Protein AF-A0A5C8BRE5-F1 (afdb_monomer_lite)

pLDDT: mean 76.47, std 16.11, range [39.09, 96.0]

Secondary structure (DSSP, 8-state):
-HHHHHHHHHHHHHHHHHHHHHHHT-----PBPHHHHHHHHHHTT--S---S----HHHHHHH-EEETTEEEEEEEPP--SSS--EEEEETTEE-SPPPBSEEEEEEEEEETTEEEEEEEEE--SSS-S-EEEEEEE-SS-EEEPPPB--SSPPSEEEEETTEEEEE-

Sequence (168 aa):
MKKSILLLVFVLFVLGGGYFYFNHNKANIESHEYSEAISQSESVNSHLESSAPVVSLSDMLASGIKTLRGVLQSQKIAESASIENYTLILDGKPLKVKSVSEIELSKAFLVESNQVLLVAFDQGGNQCSRQYQVVTISESATKVSKVFGSCLPLSSAIESGSQITFSM

Radius of gyration: 20.75 Å; chains: 1; bounding box: 43×75×32 Å

Foldseek 3Di:
DVVVVVVVVVVCCVVVVVVVVVVVVPPPLPAAELVLQQVLLVCVVDPDDDPDPNQFQLNNQQSFYQDLQATWHKDFDPDDVACFGIFIDGPNHTDPDDRANGKGFNGWDQAPNKTKTKIWGQRDDDPAGIKIWIWIDDNVDTDIGPIDDDSDDWPDWDDDHRDIDTHD

Structure (mmCIF, N/CA/C/O backbone):
data_AF-A0A5C8BRE5-F1
#
_entry.id   AF-A0A5C8BRE5-F1
#
loop_
_atom_site.group_PDB
_atom_site.id
_atom_site.type_symbol
_atom_site.label_atom_id
_atom_site.label_alt_id
_atom_site.label_comp_id
_atom_site.label_asym_id
_atom_site.label_entity_id
_atom_site.label_seq_id
_atom_site.pdbx_PDB_ins_code
_atom_site.Cartn_x
_atom_site.Cartn_y
_atom_site.Cartn_z
_atom_site.occupancy
_atom_site.B_iso_or_equiv
_atom_site.auth_seq_id
_atom_site.auth_comp_id
_atom_site.auth_asym_id
_atom_site.auth_atom_id
_atom_site.pdbx_PDB_model_num
ATOM 1 N N . MET A 1 1 ? 16.684 57.156 6.964 1.00 51.66 1 MET A N 1
ATOM 2 C CA . MET A 1 1 ? 15.330 56.548 6.957 1.00 51.66 1 MET A CA 1
ATOM 3 C C . MET A 1 1 ? 14.966 55.805 5.661 1.00 51.66 1 MET A C 1
ATOM 5 O O . MET A 1 1 ? 14.421 54.719 5.769 1.00 51.66 1 MET A O 1
ATOM 9 N N . LYS A 1 2 ? 15.299 56.288 4.448 1.00 54.09 2 LYS A N 1
ATOM 10 C CA . LYS A 1 2 ? 14.873 55.651 3.173 1.00 54.09 2 LYS A CA 1
ATOM 11 C C . LYS A 1 2 ? 15.446 54.246 2.876 1.00 54.09 2 LYS A C 1
ATOM 13 O O . LYS A 1 2 ? 14.751 53.432 2.282 1.00 54.09 2 LYS A O 1
ATOM 18 N N . LYS A 1 3 ? 16.671 53.924 3.319 1.00 53.38 3 LYS A N 1
ATOM 19 C CA . LYS A 1 3 ? 17.298 52.604 3.069 1.00 53.38 3 LYS A CA 1
ATOM 20 C C . LYS A 1 3 ? 16.638 51.446 3.836 1.00 53.38 3 LYS A C 1
ATOM 22 O O . LYS A 1 3 ? 16.635 50.329 3.339 1.00 53.38 3 LYS A O 1
ATOM 27 N N . SER A 1 4 ? 16.046 51.714 5.005 1.00 59.59 4 SER A N 1
ATOM 28 C CA . SER A 1 4 ? 15.426 50.670 5.839 1.00 59.59 4 SER A CA 1
ATOM 29 C C . SER A 1 4 ? 14.092 50.180 5.273 1.00 59.59 4 SER A C 1
ATOM 31 O O . SER A 1 4 ? 13.757 49.013 5.426 1.00 59.59 4 SER A O 1
ATOM 33 N N . ILE A 1 5 ? 13.350 51.060 4.592 1.00 65.81 5 ILE A N 1
ATOM 34 C CA . ILE A 1 5 ? 12.057 50.725 3.979 1.00 65.81 5 ILE A CA 1
ATOM 35 C C . ILE A 1 5 ? 12.273 49.860 2.733 1.00 65.81 5 ILE A C 1
ATOM 37 O O . ILE A 1 5 ? 11.581 48.865 2.553 1.00 65.81 5 ILE A O 1
ATOM 41 N N . LEU A 1 6 ? 13.286 50.179 1.917 1.00 66.12 6 LEU A N 1
ATOM 42 C CA . LEU A 1 6 ? 13.628 49.389 0.730 1.00 66.12 6 LEU A CA 1
ATOM 43 C C . LEU A 1 6 ? 14.028 47.948 1.095 1.00 66.12 6 LEU A C 1
ATOM 45 O O . LEU A 1 6 ? 13.620 46.998 0.435 1.00 66.12 6 LEU A O 1
ATOM 49 N N . LEU A 1 7 ? 14.792 47.791 2.180 1.00 67.81 7 LEU A N 1
ATOM 50 C CA . LEU A 1 7 ? 15.259 46.489 2.661 1.00 67.81 7 LEU A CA 1
ATOM 51 C C . LEU A 1 7 ? 14.098 45.642 3.209 1.00 67.81 7 LEU A C 1
ATOM 53 O O . LEU A 1 7 ? 14.033 44.444 2.951 1.00 67.81 7 LEU A O 1
ATOM 57 N N . LEU A 1 8 ? 13.135 46.274 3.885 1.00 68.12 8 LEU A N 1
ATOM 58 C CA . LEU A 1 8 ? 11.958 45.600 4.435 1.00 68.12 8 LEU A CA 1
ATOM 59 C C . LEU A 1 8 ? 10.995 45.111 3.337 1.00 68.12 8 LEU A C 1
ATOM 61 O O . LEU A 1 8 ? 10.467 44.005 3.431 1.00 68.12 8 LEU A O 1
ATOM 65 N N . VAL A 1 9 ? 10.835 45.883 2.255 1.00 68.19 9 VAL A N 1
ATOM 66 C CA . VAL A 1 9 ? 10.055 45.466 1.075 1.00 68.19 9 VAL A CA 1
ATOM 67 C C . VAL A 1 9 ? 10.725 44.294 0.353 1.00 68.19 9 VAL A C 1
ATOM 69 O O . VAL A 1 9 ? 10.040 43.360 -0.056 1.00 68.19 9 VAL A O 1
ATOM 72 N N . PHE A 1 10 ? 12.057 44.296 0.245 1.00 68.25 10 PHE A N 1
ATOM 73 C CA . PHE A 1 10 ? 12.792 43.204 -0.396 1.00 68.25 10 PHE A CA 1
ATOM 74 C C . PHE A 1 10 ? 12.689 41.895 0.402 1.00 68.25 10 PHE A C 1
ATOM 76 O O . PHE A 1 10 ? 12.453 40.837 -0.174 1.00 68.25 10 PHE A O 1
ATOM 83 N N . VAL A 1 11 ? 12.775 41.964 1.736 1.00 71.12 11 VAL A N 1
ATOM 84 C CA . VAL A 1 11 ? 12.595 40.795 2.614 1.00 7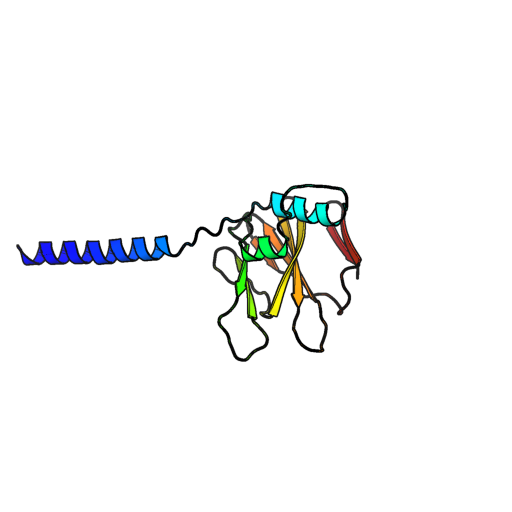1.12 11 VAL A CA 1
ATOM 85 C C . VAL A 1 11 ? 11.174 40.231 2.514 1.00 71.12 11 VAL A C 1
ATOM 87 O O . VAL A 1 11 ? 11.013 39.017 2.416 1.00 71.12 11 VAL A O 1
ATOM 90 N N . LEU A 1 12 ? 10.146 41.084 2.457 1.00 69.50 12 LEU A N 1
ATOM 91 C CA . LEU A 1 12 ? 8.760 40.641 2.257 1.00 69.50 12 LEU A CA 1
ATOM 92 C C . LEU A 1 12 ? 8.534 40.005 0.881 1.00 69.50 12 LEU A C 1
ATOM 94 O O . LEU A 1 12 ? 7.793 39.032 0.787 1.00 69.50 12 LEU A O 1
ATOM 98 N N . PHE A 1 13 ? 9.191 40.497 -0.171 1.00 68.12 13 PHE A N 1
ATOM 99 C CA . PHE A 1 13 ? 9.106 39.894 -1.504 1.00 68.12 13 PHE A CA 1
ATOM 100 C C . PHE A 1 13 ? 9.793 38.528 -1.577 1.00 68.12 13 PHE A C 1
ATOM 102 O O . PHE A 1 13 ? 9.265 37.615 -2.205 1.00 68.12 13 PHE A O 1
ATOM 109 N N . VAL A 1 14 ? 10.937 38.356 -0.909 1.00 68.62 14 VAL A N 1
ATOM 110 C CA . VAL A 1 14 ? 11.652 37.070 -0.870 1.00 68.62 14 VAL A CA 1
ATOM 111 C C . VAL A 1 14 ? 10.905 36.049 -0.008 1.00 68.62 14 VAL A C 1
ATOM 113 O O . VAL A 1 14 ? 10.761 34.899 -0.414 1.00 68.62 14 VAL A O 1
ATOM 116 N N . LEU A 1 15 ? 10.371 36.461 1.146 1.00 62.19 15 LEU A N 1
ATOM 117 C CA . LEU A 1 15 ? 9.583 35.577 2.011 1.00 62.19 15 LEU A CA 1
ATOM 118 C C . LEU A 1 15 ? 8.210 35.254 1.405 1.00 62.19 15 LEU A C 1
ATOM 120 O O . LEU A 1 15 ? 7.799 34.097 1.410 1.00 62.19 15 LEU A O 1
ATOM 124 N N . GLY A 1 16 ? 7.524 36.246 0.831 1.00 59.97 16 GLY A N 1
ATOM 125 C CA . GLY A 1 16 ? 6.240 36.061 0.154 1.00 59.97 16 GLY A CA 1
ATOM 126 C C . GLY A 1 16 ? 6.370 35.242 -1.130 1.00 59.97 16 GLY A C 1
ATOM 127 O O . GLY A 1 16 ? 5.589 34.320 -1.348 1.00 59.97 16 GLY A O 1
ATOM 128 N N . GLY A 1 17 ? 7.398 35.512 -1.939 1.00 57.81 17 GLY A N 1
ATOM 129 C CA . GLY A 1 17 ? 7.703 34.754 -3.153 1.00 57.81 17 GLY A CA 1
ATOM 130 C C . GLY A 1 17 ? 8.145 33.321 -2.857 1.00 57.81 17 GLY A C 1
ATOM 131 O O . GLY A 1 17 ? 7.690 32.399 -3.527 1.00 57.81 17 GLY A O 1
ATOM 132 N N . GLY A 1 18 ? 8.954 33.111 -1.813 1.00 56.56 18 GLY A N 1
ATOM 133 C CA . GLY A 1 18 ? 9.348 31.777 -1.354 1.00 56.56 18 GLY A CA 1
ATOM 134 C C . GLY A 1 18 ? 8.167 30.957 -0.830 1.00 56.56 18 GLY A C 1
ATOM 135 O O . GLY A 1 18 ? 8.047 29.781 -1.165 1.00 56.56 18 GLY A O 1
ATOM 136 N N . TYR A 1 19 ? 7.256 31.583 -0.076 1.00 55.59 19 TYR A N 1
ATOM 137 C CA . TYR A 1 19 ? 6.038 30.934 0.415 1.00 55.59 19 TYR A CA 1
ATOM 138 C C . TYR A 1 19 ? 5.073 30.587 -0.728 1.00 55.59 19 TYR A C 1
ATOM 140 O O . TYR A 1 19 ? 4.545 29.478 -0.779 1.00 55.59 19 TYR A O 1
ATOM 148 N N . PHE A 1 20 ? 4.886 31.499 -1.686 1.00 54.75 20 PHE A N 1
ATOM 149 C CA . PHE A 1 20 ? 4.011 31.272 -2.837 1.00 54.75 20 PHE A CA 1
ATOM 150 C C . PHE A 1 20 ? 4.580 30.209 -3.785 1.00 54.75 20 PHE A C 1
ATOM 152 O O . PHE A 1 20 ? 3.838 29.343 -4.236 1.00 54.75 20 PHE A O 1
ATOM 159 N N . TYR A 1 21 ? 5.897 30.198 -4.013 1.00 54.47 21 TYR A N 1
ATOM 160 C CA . TYR A 1 21 ? 6.566 29.181 -4.829 1.00 54.47 21 TYR A CA 1
ATOM 161 C C . TYR A 1 21 ? 6.493 27.782 -4.198 1.00 54.47 21 TYR A C 1
ATOM 163 O O . TYR A 1 21 ? 6.222 26.806 -4.895 1.00 54.47 21 TYR A O 1
ATOM 171 N N . PHE A 1 22 ? 6.650 27.671 -2.872 1.00 52.00 22 PHE A N 1
ATOM 172 C CA . PHE A 1 22 ? 6.471 26.390 -2.177 1.00 52.00 22 PHE A CA 1
ATOM 173 C C . PHE A 1 22 ? 5.021 25.893 -2.219 1.00 52.00 22 PHE A C 1
ATOM 175 O O . PHE A 1 22 ? 4.792 24.687 -2.284 1.00 52.00 22 PHE A O 1
ATOM 182 N N . ASN A 1 23 ? 4.043 26.803 -2.197 1.00 52.59 23 ASN A N 1
ATOM 183 C CA . ASN A 1 23 ? 2.633 26.425 -2.189 1.00 52.59 23 ASN A CA 1
ATOM 184 C C . ASN A 1 23 ? 2.084 26.122 -3.597 1.00 52.59 23 ASN A C 1
ATOM 186 O O . ASN A 1 23 ? 1.174 25.309 -3.721 1.00 52.59 23 ASN A O 1
ATOM 190 N N . HIS A 1 24 ? 2.651 26.712 -4.659 1.00 43.03 24 HIS A N 1
ATOM 191 C CA . HIS A 1 24 ? 2.191 26.486 -6.038 1.00 43.03 24 HIS A CA 1
ATOM 192 C C . HIS A 1 24 ? 2.664 25.163 -6.654 1.00 43.03 24 HIS A C 1
ATOM 194 O O . HIS A 1 24 ? 2.040 24.682 -7.597 1.00 43.03 24 HIS A O 1
ATOM 200 N N . ASN A 1 25 ? 3.736 24.565 -6.118 1.00 42.06 25 ASN A N 1
ATOM 201 C CA . ASN A 1 25 ? 4.242 23.259 -6.556 1.00 42.06 25 ASN A CA 1
ATOM 202 C C . ASN A 1 25 ? 3.572 22.066 -5.862 1.00 42.06 25 ASN A C 1
ATOM 204 O O . ASN A 1 25 ? 3.885 20.919 -6.183 1.00 42.06 25 ASN A O 1
ATOM 208 N N . LYS A 1 26 ? 2.605 22.303 -4.967 1.00 43.88 26 LYS A N 1
ATOM 209 C CA . LYS A 1 26 ? 1.587 21.292 -4.688 1.00 43.88 26 LYS A CA 1
ATOM 210 C C . LYS A 1 26 ? 0.650 21.275 -5.885 1.00 43.88 26 LYS A C 1
ATOM 212 O O . LYS A 1 26 ? -0.402 21.907 -5.870 1.00 43.88 26 LYS A O 1
ATOM 217 N N . ALA A 1 27 ? 1.056 20.577 -6.943 1.00 43.50 27 ALA A N 1
ATOM 218 C CA . ALA A 1 27 ? 0.088 20.053 -7.885 1.00 43.50 27 ALA A CA 1
ATOM 219 C C . ALA A 1 27 ? -0.985 19.364 -7.031 1.00 43.50 27 ALA A C 1
ATOM 221 O O . ALA A 1 27 ? -0.680 18.407 -6.320 1.00 43.50 27 ALA A O 1
ATOM 222 N N . ASN A 1 28 ? -2.197 19.923 -7.013 1.00 46.28 28 ASN A N 1
ATOM 223 C CA . ASN A 1 28 ? -3.382 19.244 -6.504 1.00 46.28 28 ASN A CA 1
ATOM 224 C C . ASN A 1 28 ? -3.624 18.069 -7.451 1.00 46.28 28 ASN A C 1
ATOM 226 O O . ASN A 1 28 ? -4.453 18.140 -8.352 1.00 46.28 28 ASN A O 1
ATOM 230 N N . ILE A 1 29 ? -2.815 17.025 -7.306 1.00 55.59 29 ILE A N 1
ATOM 231 C CA . ILE A 1 29 ? -3.156 15.708 -7.799 1.00 55.59 29 ILE A CA 1
ATOM 232 C C . ILE A 1 29 ? -4.261 15.272 -6.846 1.00 55.59 29 ILE A C 1
ATOM 234 O O . ILE A 1 29 ? -4.046 15.142 -5.637 1.00 55.59 29 ILE A O 1
ATOM 238 N N . GLU A 1 30 ? -5.479 15.240 -7.372 1.00 79.25 30 GLU A N 1
ATOM 239 C CA . GLU A 1 30 ? -6.667 14.846 -6.633 1.00 79.25 30 GLU A CA 1
ATOM 240 C C . GLU A 1 30 ? -6.411 13.436 -6.084 1.00 79.25 30 GLU A C 1
ATOM 242 O O . GLU A 1 30 ? -6.192 12.495 -6.842 1.00 79.25 30 GLU A O 1
ATOM 247 N N . SER A 1 31 ? -6.300 13.326 -4.760 1.00 86.81 31 SER A N 1
ATOM 248 C CA . SER A 1 31 ? -6.003 12.062 -4.088 1.00 86.81 31 SER A CA 1
ATOM 249 C C . SER A 1 31 ? -7.297 11.366 -3.702 1.00 86.81 31 SER A C 1
ATOM 251 O O . SER A 1 31 ? -8.247 12.007 -3.234 1.00 86.81 31 SER A O 1
ATOM 253 N N . HIS A 1 32 ? -7.296 10.049 -3.858 1.00 91.44 32 HIS A N 1
ATOM 254 C CA . HIS A 1 32 ? -8.437 9.184 -3.602 1.00 91.44 32 HIS A CA 1
ATOM 255 C C . HIS A 1 32 ? -8.618 8.929 -2.112 1.00 91.44 32 HIS A C 1
ATOM 257 O O . HIS A 1 32 ? -7.641 8.804 -1.365 1.00 91.44 32 HIS A O 1
ATOM 263 N N . GLU A 1 33 ? -9.865 8.810 -1.665 1.00 94.06 33 GLU A N 1
ATOM 264 C CA . GLU A 1 33 ? -10.143 8.379 -0.298 1.00 94.06 33 GLU A CA 1
ATOM 265 C C . GLU A 1 33 ? -9.784 6.899 -0.100 1.00 94.06 33 GLU A C 1
ATOM 267 O O . GLU A 1 33 ? -9.925 6.071 -1.001 1.00 94.06 33 GLU A O 1
ATOM 272 N N . TYR A 1 34 ? -9.364 6.523 1.113 1.00 92.50 34 TYR A N 1
ATOM 273 C CA . TYR A 1 34 ? -9.025 5.125 1.413 1.00 92.50 34 TYR A CA 1
ATOM 274 C C . TYR A 1 34 ? -10.191 4.159 1.147 1.00 92.50 34 TYR A C 1
ATOM 276 O O . TYR A 1 34 ? -9.995 3.035 0.689 1.00 92.50 34 TYR A O 1
ATOM 284 N N . SER A 1 35 ? -11.419 4.607 1.416 1.00 91.31 35 SER A N 1
ATOM 285 C CA . SER A 1 35 ? -12.642 3.837 1.179 1.00 91.31 35 SER A CA 1
ATOM 286 C C . SER A 1 35 ? -12.878 3.523 -0.298 1.00 91.31 35 SER A C 1
ATOM 288 O O . SER A 1 35 ? -13.443 2.475 -0.612 1.00 91.31 35 SER A O 1
ATOM 290 N N . GLU A 1 36 ? -12.429 4.393 -1.208 1.00 90.56 36 GLU A N 1
ATOM 291 C CA . GLU A 1 36 ? -12.483 4.122 -2.648 1.00 90.56 36 GLU A CA 1
ATOM 292 C C . GLU A 1 36 ? -11.544 2.966 -2.995 1.00 90.56 36 GLU A C 1
ATOM 294 O O . GLU A 1 36 ? -11.934 2.062 -3.725 1.00 90.56 36 GLU A O 1
ATOM 299 N N . ALA A 1 37 ? -10.338 2.940 -2.414 1.00 89.06 37 ALA A N 1
ATOM 300 C CA . ALA A 1 37 ? -9.365 1.878 -2.665 1.00 89.06 37 ALA A CA 1
ATOM 301 C C . ALA A 1 37 ? -9.856 0.511 -2.153 1.00 89.06 37 ALA A C 1
ATOM 303 O O . ALA A 1 37 ? -9.608 -0.507 -2.800 1.00 89.06 37 ALA A O 1
ATOM 304 N N . ILE A 1 38 ? -10.582 0.477 -1.027 1.00 90.25 38 ILE A N 1
ATOM 305 C CA . ILE A 1 38 ? -11.257 -0.739 -0.536 1.00 90.25 38 ILE A CA 1
ATOM 306 C C . ILE A 1 38 ? -12.354 -1.169 -1.516 1.00 90.25 38 ILE A C 1
ATOM 308 O O . ILE A 1 38 ? -12.348 -2.301 -1.989 1.00 90.25 38 ILE A O 1
ATOM 312 N N . SER A 1 39 ? -13.258 -0.256 -1.876 1.00 87.88 39 SER A N 1
ATOM 313 C CA . SER A 1 39 ? -14.387 -0.565 -2.767 1.00 87.88 39 SER A CA 1
ATOM 314 C C . SER A 1 39 ? -13.904 -1.080 -4.127 1.00 87.88 39 SER A C 1
ATOM 316 O O . SER A 1 39 ? -14.415 -2.064 -4.660 1.00 87.88 39 SER A O 1
ATOM 318 N N . GLN A 1 40 ? -12.857 -0.452 -4.664 1.00 86.50 40 GLN A N 1
ATOM 319 C CA . GLN A 1 40 ? -12.228 -0.844 -5.918 1.00 86.50 40 GLN A CA 1
ATOM 320 C C . GLN A 1 40 ? -11.463 -2.172 -5.805 1.00 86.50 40 GLN A C 1
ATOM 322 O O . GLN A 1 40 ? -11.352 -2.906 -6.779 1.00 86.50 40 GLN A O 1
ATOM 327 N N . SER A 1 41 ? -10.964 -2.516 -4.617 1.00 83.44 41 SER A N 1
ATOM 328 C CA . SER A 1 41 ? -10.338 -3.815 -4.338 1.00 83.44 41 SER A CA 1
ATOM 329 C C . SER A 1 41 ? -11.337 -4.973 -4.308 1.00 83.44 41 SER A C 1
ATOM 331 O O . SER A 1 41 ? -10.971 -6.117 -4.582 1.00 83.44 41 SER A O 1
ATOM 333 N N . GLU A 1 42 ? -12.590 -4.693 -3.960 1.00 79.19 42 GLU A N 1
ATOM 334 C CA . GLU A 1 42 ? -13.669 -5.680 -3.920 1.00 79.19 42 GLU A CA 1
ATOM 335 C C . GLU A 1 42 ? -14.335 -5.859 -5.290 1.00 79.19 42 GLU A C 1
ATOM 337 O O . GLU A 1 42 ? -14.717 -6.976 -5.645 1.00 79.19 42 GLU A O 1
ATOM 342 N N . SER A 1 43 ? -14.408 -4.789 -6.091 1.00 62.25 43 SER A N 1
ATOM 343 C CA . SER A 1 43 ? -15.067 -4.792 -7.403 1.00 62.25 43 SER A CA 1
ATOM 344 C C . SER A 1 43 ? -14.319 -5.571 -8.492 1.00 62.25 43 SER A C 1
ATOM 346 O O . SER A 1 43 ? -14.942 -6.042 -9.440 1.00 62.25 43 SER A O 1
ATOM 348 N N . VAL A 1 44 ? -13.005 -5.794 -8.353 1.00 56.94 44 VAL A N 1
ATOM 349 C CA . VAL A 1 44 ? -12.216 -6.602 -9.312 1.00 56.94 44 VAL A CA 1
ATOM 350 C C . VAL A 1 44 ? -12.679 -8.071 -9.349 1.00 56.94 44 VAL A C 1
ATOM 352 O O . VAL A 1 44 ? -12.494 -8.748 -10.357 1.00 56.94 44 VAL A O 1
ATOM 355 N N . ASN A 1 45 ? -13.351 -8.560 -8.299 1.00 48.31 45 ASN A N 1
ATOM 356 C CA . ASN A 1 45 ? -13.912 -9.917 -8.259 1.00 48.31 45 ASN A CA 1
ATOM 357 C C . ASN A 1 45 ? -15.359 -10.014 -8.773 1.00 48.31 45 ASN A C 1
ATOM 359 O O . ASN A 1 45 ? -15.874 -11.121 -8.942 1.00 48.31 45 ASN A O 1
ATOM 363 N N . SER A 1 46 ? -16.019 -8.888 -9.040 1.00 41.00 46 SER A N 1
ATOM 364 C CA . SER A 1 46 ? -17.386 -8.826 -9.552 1.00 41.00 46 SER A CA 1
ATOM 365 C C . SER A 1 46 ? -17.385 -8.232 -10.958 1.00 41.00 46 SER A C 1
ATOM 367 O O . SER A 1 46 ? -17.708 -7.070 -11.183 1.00 41.00 46 SER A O 1
ATOM 369 N N . HIS A 1 47 ? -17.064 -9.074 -11.944 1.00 39.09 47 HIS A N 1
ATOM 370 C CA . HIS A 1 47 ? -17.412 -8.836 -13.346 1.00 39.09 47 HIS A CA 1
ATOM 371 C C . HIS A 1 47 ? -18.944 -8.816 -13.498 1.00 39.09 47 HIS A C 1
ATOM 373 O O . HIS A 1 47 ? -19.533 -9.800 -13.927 1.00 39.09 47 HIS A O 1
ATOM 379 N N . LEU A 1 48 ? -19.601 -7.722 -13.117 1.00 40.97 48 LEU A N 1
ATOM 380 C CA . LEU A 1 48 ? -20.999 -7.426 -13.433 1.00 40.97 48 LEU A CA 1
ATOM 381 C C . LEU A 1 48 ? -21.178 -5.900 -13.453 1.00 40.97 48 LEU A C 1
ATOM 383 O O . LEU A 1 48 ? -21.206 -5.248 -12.417 1.00 40.97 48 LEU A O 1
ATOM 387 N N . GLU A 1 49 ? -21.222 -5.374 -14.679 1.00 44.56 49 GLU A N 1
ATOM 388 C CA . GLU A 1 49 ? -21.823 -4.105 -15.117 1.00 44.56 49 GLU A CA 1
ATOM 389 C C . GLU A 1 49 ? -21.832 -2.936 -14.111 1.00 44.56 49 GLU A C 1
ATOM 391 O O . GLU A 1 49 ? -22.808 -2.702 -13.403 1.00 44.56 49 GLU A O 1
ATOM 396 N N . SER A 1 50 ? -20.785 -2.106 -14.140 1.00 41.31 50 SER A N 1
ATOM 397 C CA . SER A 1 50 ? -20.854 -0.730 -13.634 1.00 41.31 50 SER A CA 1
ATOM 398 C C . SER A 1 50 ? -20.305 0.229 -14.688 1.00 41.31 50 SER A C 1
ATOM 400 O O . SER A 1 50 ? -19.200 0.051 -15.193 1.00 41.31 50 SER A O 1
ATOM 402 N N . SER A 1 51 ? -21.110 1.226 -15.060 1.00 44.44 51 SER A N 1
ATOM 403 C CA . SER A 1 51 ? -20.870 2.179 -16.153 1.00 44.44 51 SER A CA 1
ATOM 404 C C . SER A 1 51 ? -20.078 3.430 -15.736 1.00 44.44 51 SER A C 1
ATOM 406 O O . SER A 1 51 ? -20.106 4.435 -16.445 1.00 44.44 51 SER A O 1
ATOM 408 N N . ALA A 1 52 ? -19.414 3.410 -14.578 1.00 47.50 52 ALA A N 1
ATOM 409 C CA . ALA A 1 52 ? -18.509 4.476 -14.147 1.00 47.50 52 ALA A CA 1
ATOM 410 C C . ALA A 1 52 ? -17.072 4.175 -14.617 1.00 47.50 52 ALA A C 1
ATOM 412 O O . ALA A 1 52 ? -16.707 3.001 -14.694 1.00 47.50 52 ALA A O 1
ATOM 413 N N . PRO A 1 53 ? -16.239 5.188 -14.932 1.00 48.50 53 PRO A N 1
ATOM 414 C CA . PRO A 1 53 ? -14.834 4.954 -15.242 1.00 48.50 53 PRO A CA 1
ATOM 415 C C . PRO A 1 53 ? -14.152 4.330 -14.020 1.00 48.50 53 PRO A C 1
ATOM 417 O O . PRO A 1 53 ? -13.974 4.972 -12.988 1.00 48.50 53 PRO A O 1
ATOM 420 N N . VAL A 1 54 ? -13.821 3.047 -14.140 1.00 60.78 54 VAL A N 1
ATOM 421 C CA . VAL A 1 54 ? -13.114 2.277 -13.120 1.00 60.78 54 VAL A CA 1
ATOM 422 C C . VAL A 1 54 ? -11.662 2.750 -13.122 1.00 60.78 54 VAL A C 1
ATOM 424 O O . VAL A 1 54 ? -10.892 2.379 -14.005 1.00 60.78 54 VAL A O 1
ATOM 427 N N . VAL A 1 55 ? -11.294 3.618 -12.178 1.00 68.56 55 VAL A N 1
ATOM 428 C CA . VAL A 1 55 ? -9.887 3.984 -11.959 1.00 68.56 55 VAL A CA 1
ATOM 429 C C . VAL A 1 55 ? -9.175 2.747 -11.414 1.00 68.56 55 VAL A C 1
ATOM 431 O O . VAL A 1 55 ? -9.655 2.122 -10.466 1.00 68.56 55 VAL A O 1
ATOM 434 N N . SER A 1 56 ? -8.060 2.347 -12.027 1.00 83.31 56 SER A N 1
ATOM 435 C CA . SER A 1 56 ? -7.333 1.164 -11.563 1.00 83.31 56 SER A CA 1
ATOM 436 C C . SER A 1 56 ? -6.677 1.437 -10.204 1.00 83.31 56 SER A C 1
ATOM 438 O O . SER A 1 56 ? -6.272 2.562 -9.915 1.00 83.31 56 SER A O 1
ATOM 440 N N . LEU A 1 57 ? -6.520 0.409 -9.363 1.00 84.31 57 LEU A N 1
ATOM 441 C CA . LEU A 1 57 ? -5.838 0.554 -8.067 1.00 84.31 57 LEU A CA 1
ATOM 442 C C . LEU A 1 57 ? -4.409 1.110 -8.217 1.00 84.31 57 LEU A C 1
ATOM 444 O O . LEU A 1 57 ? -3.939 1.849 -7.352 1.00 84.31 57 LEU A O 1
ATOM 448 N N . SER A 1 58 ? -3.727 0.783 -9.317 1.00 83.19 58 SER A N 1
ATOM 449 C CA . SER A 1 58 ? -2.400 1.312 -9.641 1.00 83.19 58 SER A CA 1
ATOM 450 C C . SER A 1 58 ? -2.437 2.804 -9.974 1.00 83.19 58 SER A C 1
ATOM 452 O O . SER A 1 58 ? -1.584 3.543 -9.484 1.00 83.19 58 SER A O 1
ATOM 454 N N . ASP A 1 59 ? -3.445 3.267 -10.720 1.00 86.06 59 ASP A N 1
ATOM 455 C CA . ASP A 1 59 ? -3.637 4.698 -10.990 1.00 86.06 59 ASP A CA 1
ATOM 456 C C . ASP A 1 59 ? -3.955 5.459 -9.702 1.00 86.06 59 ASP A C 1
ATOM 458 O O . ASP A 1 59 ? -3.380 6.518 -9.464 1.00 86.06 59 ASP A O 1
ATOM 462 N N . MET A 1 60 ? -4.794 4.883 -8.831 1.00 90.06 60 MET A N 1
ATOM 463 C CA . MET A 1 60 ? -5.094 5.461 -7.516 1.00 90.06 60 MET A CA 1
ATOM 464 C C . MET A 1 60 ? -3.840 5.579 -6.647 1.00 90.06 60 MET A C 1
ATOM 466 O O . MET A 1 60 ? -3.662 6.562 -5.932 1.00 90.06 60 MET A O 1
ATOM 470 N N . LEU A 1 61 ? -2.952 4.581 -6.692 1.00 91.00 61 LEU A N 1
ATOM 471 C CA . LEU A 1 61 ? -1.680 4.626 -5.977 1.00 91.00 61 LEU A CA 1
ATOM 472 C C . LEU A 1 61 ? -0.720 5.656 -6.589 1.00 91.00 61 LEU A C 1
ATOM 474 O O . LEU A 1 61 ? 0.020 6.296 -5.850 1.00 91.00 61 LEU A O 1
ATOM 478 N N . ALA A 1 62 ? -0.715 5.835 -7.909 1.00 89.06 62 ALA A N 1
ATOM 479 C CA . ALA A 1 62 ? 0.128 6.826 -8.573 1.00 89.06 62 ALA A CA 1
ATOM 480 C C . ALA A 1 62 ? -0.340 8.271 -8.314 1.00 89.06 62 ALA A C 1
ATOM 482 O O . ALA A 1 62 ? 0.493 9.159 -8.124 1.00 89.06 62 ALA A O 1
ATOM 483 N N . SER A 1 63 ? -1.656 8.512 -8.280 1.00 89.31 63 SER A N 1
ATOM 484 C CA . SER A 1 63 ? -2.243 9.820 -7.951 1.00 89.31 63 SER A CA 1
ATOM 485 C C . SER A 1 63 ? -2.214 10.115 -6.448 1.00 89.31 63 SER A C 1
ATOM 487 O O . SER A 1 63 ? -2.029 11.260 -6.034 1.00 89.31 63 SER A O 1
ATOM 489 N N . GLY A 1 64 ? -2.327 9.070 -5.632 1.00 92.56 64 GLY A N 1
ATOM 490 C CA . GLY A 1 64 ? -2.202 9.106 -4.187 1.00 92.56 64 GLY A CA 1
ATOM 491 C C . GLY A 1 64 ? -3.492 8.730 -3.470 1.00 92.56 64 GLY A C 1
ATOM 492 O O . GLY A 1 64 ? -4.593 9.137 -3.836 1.00 92.56 64 GLY A O 1
ATOM 493 N N . ILE A 1 65 ? -3.332 7.983 -2.382 1.00 94.56 65 ILE A N 1
ATOM 494 C CA . ILE A 1 65 ? -4.410 7.490 -1.527 1.00 94.56 65 ILE A CA 1
ATOM 495 C C . ILE A 1 65 ? -4.294 8.176 -0.172 1.00 94.56 65 ILE A C 1
ATOM 497 O O . ILE A 1 65 ? -3.252 8.107 0.484 1.00 94.56 65 ILE A O 1
ATOM 501 N N . LYS A 1 66 ? -5.363 8.831 0.276 1.00 95.25 66 LYS A N 1
ATOM 502 C CA . LYS A 1 66 ? -5.440 9.433 1.608 1.00 95.25 66 LYS A CA 1
ATOM 503 C C . LYS A 1 66 ? -5.496 8.338 2.662 1.00 95.25 66 LYS A C 1
ATOM 505 O O . LYS A 1 66 ? -6.369 7.480 2.643 1.00 95.25 66 LYS A O 1
ATOM 510 N N . THR A 1 67 ? -4.562 8.385 3.599 1.00 95.69 67 THR A N 1
ATOM 511 C CA . THR A 1 67 ? -4.437 7.440 4.711 1.00 95.69 67 THR A CA 1
ATOM 512 C C . THR A 1 67 ? -4.537 8.178 6.045 1.00 95.69 67 THR A C 1
ATOM 514 O O . THR A 1 67 ? -4.460 9.406 6.093 1.00 95.69 67 THR A O 1
ATOM 517 N N . LEU A 1 68 ? -4.620 7.438 7.153 1.00 94.12 68 LEU A N 1
ATOM 518 C CA . LEU A 1 68 ? -4.601 7.995 8.514 1.00 94.12 68 LEU A CA 1
ATOM 519 C C . LEU A 1 68 ? -3.341 8.827 8.814 1.00 94.12 68 LEU A C 1
ATOM 521 O O . LEU A 1 68 ? -3.322 9.590 9.775 1.00 94.12 68 LEU A O 1
ATOM 525 N N . ARG A 1 69 ? -2.275 8.680 8.015 1.00 93.69 69 ARG A N 1
ATOM 526 C CA . ARG A 1 69 ? -0.987 9.363 8.215 1.00 93.69 69 ARG A CA 1
ATOM 527 C C . ARG A 1 69 ? -0.553 10.224 7.028 1.00 93.69 69 ARG A C 1
ATOM 529 O O . ARG A 1 69 ? 0.632 10.519 6.902 1.00 93.69 69 ARG A O 1
ATOM 536 N N . GLY A 1 70 ? -1.496 10.623 6.177 1.00 92.31 70 GLY A N 1
ATOM 537 C CA . GLY A 1 70 ? -1.248 11.460 5.000 1.00 92.31 70 GLY A CA 1
ATOM 538 C C . GLY A 1 70 ? -1.439 10.704 3.690 1.00 92.31 70 GLY A C 1
ATOM 539 O O . GLY A 1 70 ? -2.085 9.661 3.657 1.00 92.31 70 GLY A O 1
ATOM 540 N N . VAL A 1 71 ? -0.906 11.232 2.592 1.00 94.31 71 VAL A N 1
ATOM 541 C CA . VAL A 1 71 ? -1.107 10.640 1.260 1.00 94.31 71 VAL A CA 1
ATOM 542 C C . VAL A 1 71 ? -0.018 9.610 0.974 1.00 94.31 71 VAL A C 1
ATOM 544 O O . VAL A 1 71 ? 1.169 9.938 1.014 1.00 94.31 71 VAL A O 1
ATOM 547 N N . LEU A 1 72 ? -0.420 8.365 0.714 1.00 94.56 72 LEU A N 1
ATOM 548 C CA . LEU A 1 72 ? 0.452 7.306 0.213 1.00 94.56 72 LEU A CA 1
ATOM 549 C C . LEU A 1 72 ? 0.414 7.319 -1.312 1.00 94.56 72 LEU A C 1
ATOM 551 O O . LEU A 1 72 ? -0.667 7.223 -1.884 1.00 94.56 72 LEU A O 1
ATOM 555 N N . GLN A 1 73 ? 1.570 7.378 -1.963 1.00 93.38 73 GLN A N 1
ATOM 556 C CA . GLN A 1 73 ? 1.644 7.345 -3.422 1.00 93.38 73 GLN A CA 1
ATOM 557 C C . GLN A 1 73 ? 2.884 6.599 -3.922 1.00 93.38 73 GLN A C 1
ATOM 559 O O . GLN A 1 73 ? 3.917 6.562 -3.242 1.00 93.38 73 GLN A O 1
ATOM 564 N N . SER A 1 74 ? 2.797 6.020 -5.119 1.00 90.75 74 SER A N 1
ATOM 565 C CA . SER A 1 74 ? 3.974 5.585 -5.868 1.00 90.75 74 SER A CA 1
ATOM 566 C C . SER A 1 74 ? 4.586 6.786 -6.589 1.00 90.75 74 SER A C 1
ATOM 568 O O . SER A 1 74 ? 3.893 7.663 -7.099 1.00 90.75 74 SER A O 1
ATOM 570 N N . GLN A 1 75 ? 5.912 6.871 -6.593 1.00 87.75 75 GLN A N 1
ATOM 571 C CA . GLN A 1 75 ? 6.631 7.973 -7.218 1.00 87.75 75 GLN A CA 1
ATOM 572 C C . GLN A 1 75 ? 7.759 7.437 -8.086 1.00 87.75 75 GLN A C 1
ATOM 574 O O . GLN A 1 75 ? 8.569 6.630 -7.623 1.00 87.75 75 GLN A O 1
ATOM 579 N N . LYS A 1 76 ? 7.837 7.938 -9.324 1.00 83.94 76 LYS A N 1
ATOM 580 C CA . LYS A 1 76 ? 8.975 7.685 -10.205 1.00 83.94 76 LYS A CA 1
ATOM 581 C C . LYS A 1 76 ? 10.218 8.390 -9.649 1.00 83.94 76 LYS A C 1
ATOM 583 O O . LYS A 1 76 ? 10.203 9.602 -9.432 1.00 83.94 76 LYS A O 1
ATOM 588 N N . ILE A 1 77 ? 11.289 7.640 -9.420 1.00 80.62 77 ILE A N 1
ATOM 589 C CA . ILE A 1 77 ? 12.610 8.169 -9.082 1.00 80.62 77 ILE A CA 1
ATOM 590 C C . ILE A 1 77 ? 13.246 8.669 -10.386 1.00 80.62 77 ILE A C 1
ATOM 592 O O . ILE A 1 77 ? 13.128 8.021 -11.425 1.00 80.62 77 ILE A O 1
ATOM 596 N N . ALA A 1 78 ? 13.880 9.845 -10.359 1.00 67.00 78 ALA A N 1
ATOM 597 C CA . ALA A 1 78 ? 14.576 10.383 -11.528 1.00 67.00 78 ALA A CA 1
ATOM 598 C C . ALA A 1 78 ? 15.593 9.362 -12.074 1.00 67.00 78 ALA A C 1
ATOM 600 O O . ALA A 1 78 ? 16.305 8.733 -11.292 1.00 67.00 78 ALA A O 1
ATOM 601 N N . GLU A 1 79 ? 15.624 9.206 -13.403 1.00 55.56 79 GLU A N 1
ATOM 602 C CA . GLU A 1 79 ? 16.339 8.141 -14.118 1.00 55.56 79 GLU A CA 1
ATOM 603 C C . GLU A 1 79 ? 17.786 7.993 -13.638 1.00 55.56 79 GLU A C 1
ATOM 605 O O . GLU A 1 79 ? 18.652 8.829 -13.899 1.00 55.56 79 GLU A O 1
ATOM 610 N N . SER A 1 80 ? 18.043 6.895 -12.933 1.00 53.16 80 SER A N 1
ATOM 611 C CA . SER A 1 80 ? 19.388 6.374 -12.737 1.00 53.16 80 SER A CA 1
ATOM 612 C C . SER A 1 80 ? 19.586 5.215 -13.714 1.00 53.16 80 SER A C 1
ATOM 614 O O . SER A 1 80 ? 18.617 4.610 -14.158 1.00 53.16 80 SER A O 1
ATOM 616 N N . ALA A 1 81 ? 20.827 4.868 -14.048 1.00 54.44 81 ALA A N 1
ATOM 617 C CA . ALA A 1 81 ? 21.140 3.745 -14.939 1.00 54.44 81 ALA A CA 1
ATOM 618 C C . ALA A 1 81 ? 20.761 2.348 -14.372 1.00 54.44 81 ALA A C 1
ATOM 620 O O . ALA A 1 81 ? 21.229 1.331 -14.886 1.00 54.44 81 ALA A O 1
ATOM 621 N N . SER A 1 82 ? 19.973 2.284 -13.293 1.00 60.94 82 SER A N 1
ATOM 622 C CA . SER A 1 82 ? 19.466 1.060 -12.672 1.00 60.94 82 SER A CA 1
ATOM 623 C C . SER A 1 82 ? 18.026 0.761 -13.113 1.00 60.94 82 SER A C 1
ATOM 625 O O . SER A 1 82 ? 17.308 1.623 -13.606 1.00 60.94 82 SER A O 1
ATOM 627 N N . ILE A 1 83 ? 17.592 -0.487 -12.923 1.00 63.44 83 ILE A N 1
ATOM 628 C CA . ILE A 1 83 ? 16.227 -0.964 -13.229 1.00 63.44 83 ILE A CA 1
ATOM 629 C C . ILE A 1 83 ? 15.182 -0.361 -12.257 1.00 63.44 83 ILE A C 1
ATOM 631 O O . ILE A 1 83 ? 13.974 -0.459 -12.468 1.00 63.44 83 ILE A O 1
ATOM 635 N N . GLU A 1 84 ? 15.641 0.277 -11.180 1.00 67.38 84 GLU A N 1
ATOM 636 C CA . GLU A 1 84 ? 14.812 0.778 -10.092 1.00 67.38 84 GLU A CA 1
ATOM 637 C C . GLU A 1 84 ? 14.236 2.161 -10.432 1.00 67.38 84 GLU A C 1
ATOM 639 O O . GLU A 1 84 ? 14.917 3.181 -10.331 1.00 67.38 84 GLU A O 1
ATOM 644 N N . ASN A 1 85 ? 12.959 2.193 -10.810 1.00 74.81 85 ASN A N 1
ATOM 645 C CA . ASN A 1 85 ? 12.284 3.388 -11.310 1.00 74.81 85 ASN A CA 1
ATOM 646 C C . ASN A 1 85 ? 11.252 3.964 -10.342 1.00 74.81 85 ASN A C 1
ATOM 648 O O . ASN A 1 85 ? 10.889 5.124 -10.498 1.00 74.81 85 ASN A O 1
ATOM 652 N N . TYR A 1 86 ? 10.775 3.202 -9.357 1.00 83.19 86 TYR A N 1
ATOM 653 C CA . TYR A 1 86 ? 9.682 3.624 -8.480 1.00 83.19 86 TYR A CA 1
ATOM 654 C C . TYR A 1 86 ? 9.973 3.370 -7.005 1.00 83.19 86 TYR A C 1
ATOM 656 O O . TYR A 1 86 ? 10.643 2.405 -6.640 1.00 83.19 86 TYR A O 1
ATOM 664 N N . THR A 1 87 ? 9.412 4.225 -6.151 1.00 87.75 87 THR A N 1
ATOM 665 C CA . THR A 1 87 ? 9.375 4.066 -4.693 1.00 87.75 87 THR A CA 1
ATOM 666 C C . THR A 1 87 ? 7.990 4.405 -4.145 1.00 87.75 87 THR A C 1
ATOM 668 O O . THR A 1 87 ? 7.189 5.048 -4.822 1.00 87.75 87 THR A O 1
ATOM 671 N N . LEU A 1 88 ? 7.707 3.980 -2.912 1.00 90.25 88 LEU A N 1
ATOM 672 C CA . LEU A 1 88 ? 6.512 4.385 -2.176 1.00 90.25 88 LEU A CA 1
ATOM 673 C C . LEU A 1 88 ? 6.852 5.535 -1.240 1.00 90.25 88 LEU A C 1
ATOM 6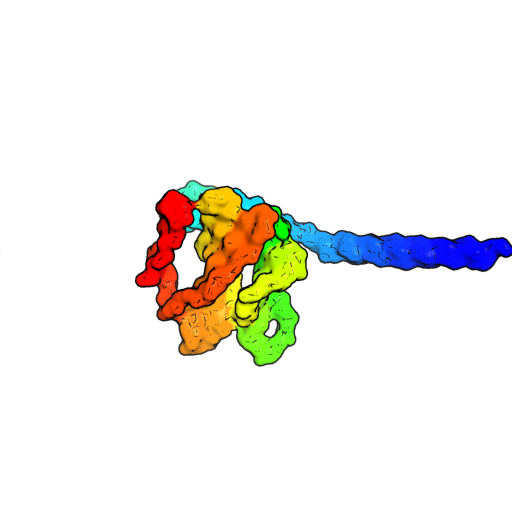75 O O . LEU A 1 88 ? 7.764 5.418 -0.420 1.00 90.25 88 LEU A O 1
ATOM 679 N N . ILE A 1 89 ? 6.080 6.614 -1.312 1.00 91.50 89 ILE A N 1
ATOM 680 C CA . ILE A 1 89 ? 6.195 7.748 -0.399 1.00 91.50 89 ILE A CA 1
ATOM 681 C C . ILE A 1 89 ? 4.900 7.912 0.398 1.00 91.50 89 ILE A C 1
ATOM 683 O O . ILE A 1 89 ? 3.806 7.755 -0.136 1.00 91.50 89 ILE A O 1
ATOM 687 N N . LEU A 1 90 ? 5.029 8.239 1.680 1.00 92.81 90 LEU A N 1
ATOM 688 C CA . LEU A 1 90 ? 3.928 8.591 2.569 1.00 92.81 90 LEU A CA 1
ATOM 689 C C . LEU A 1 90 ? 4.154 10.012 3.077 1.00 92.81 90 LEU A C 1
ATOM 691 O O . LEU A 1 90 ? 5.171 10.276 3.721 1.00 92.81 90 LEU A O 1
ATOM 695 N N . ASP A 1 91 ? 3.222 10.913 2.769 1.00 91.50 91 ASP A N 1
ATOM 696 C CA . ASP A 1 91 ? 3.297 12.336 3.129 1.00 91.50 91 ASP A CA 1
ATOM 697 C C . ASP A 1 91 ? 4.648 12.966 2.720 1.00 91.50 91 ASP A C 1
ATOM 699 O O . ASP A 1 91 ? 5.353 13.611 3.498 1.00 91.50 91 ASP A O 1
ATOM 703 N N . GLY A 1 92 ? 5.074 12.666 1.487 1.00 85.62 92 GLY A N 1
ATOM 704 C CA . GLY A 1 92 ? 6.333 13.145 0.908 1.00 85.62 92 GLY A CA 1
ATOM 705 C C . GLY A 1 92 ? 7.607 12.474 1.438 1.00 85.62 92 GLY A C 1
ATOM 706 O O . GLY A 1 92 ? 8.703 12.882 1.058 1.00 85.62 92 GLY A O 1
ATOM 707 N N . LYS A 1 93 ? 7.504 11.452 2.300 1.00 88.56 93 LYS A N 1
ATOM 708 C CA . LYS A 1 93 ? 8.663 10.718 2.838 1.00 88.56 93 LYS A CA 1
ATOM 709 C C . LYS A 1 93 ? 8.737 9.306 2.259 1.00 88.56 93 LYS A C 1
ATOM 711 O O . LYS A 1 93 ? 7.738 8.594 2.326 1.00 88.56 93 LYS A O 1
ATOM 716 N N . PRO A 1 94 ? 9.899 8.852 1.761 1.00 87.62 94 PRO A N 1
ATOM 717 C CA . PRO A 1 94 ? 10.037 7.493 1.258 1.00 87.62 94 PRO A CA 1
ATOM 718 C C . PRO A 1 94 ? 9.816 6.473 2.378 1.00 87.62 94 PRO A C 1
ATOM 720 O O . PRO A 1 94 ? 10.376 6.582 3.474 1.00 87.62 94 PRO A O 1
ATOM 723 N N . LEU A 1 95 ? 9.002 5.463 2.095 1.00 86.50 95 LEU A N 1
ATOM 724 C CA . LEU A 1 95 ? 8.910 4.264 2.911 1.00 86.50 95 LEU A CA 1
ATOM 725 C C . LEU A 1 95 ? 10.144 3.391 2.660 1.00 86.50 95 LEU A C 1
ATOM 727 O O . LEU A 1 95 ? 10.780 3.465 1.612 1.00 86.50 95 LEU A O 1
ATOM 731 N N . LYS A 1 96 ? 10.486 2.525 3.621 1.00 72.25 96 LYS A N 1
ATOM 732 C CA . LYS A 1 96 ? 11.579 1.539 3.489 1.00 72.25 96 LYS A CA 1
ATOM 733 C C . LYS A 1 96 ? 11.180 0.369 2.578 1.00 72.25 96 LYS A C 1
ATOM 735 O O . LYS A 1 96 ? 11.293 -0.795 2.954 1.00 72.25 96 LYS A O 1
ATOM 740 N N . VAL A 1 97 ? 10.665 0.701 1.407 1.00 68.38 97 VAL A N 1
ATOM 741 C CA . VAL A 1 97 ? 10.302 -0.205 0.327 1.00 68.38 97 VAL A CA 1
ATOM 742 C C . VAL A 1 97 ? 11.456 -0.150 -0.667 1.00 68.38 97 VAL A C 1
ATOM 744 O O . VAL A 1 97 ? 11.974 0.932 -0.947 1.00 68.38 97 VAL A O 1
ATOM 747 N N . LYS A 1 98 ? 11.924 -1.311 -1.134 1.00 65.75 98 LYS A N 1
ATOM 748 C CA . LYS A 1 98 ? 13.013 -1.361 -2.116 1.00 65.75 98 LYS A CA 1
ATOM 749 C C . LYS A 1 98 ? 12.543 -0.652 -3.389 1.00 65.75 98 LYS A C 1
ATOM 751 O O . LYS A 1 98 ? 11.396 -0.839 -3.787 1.00 65.75 98 LYS A O 1
ATOM 756 N N . SER A 1 99 ? 13.400 0.157 -4.001 1.00 64.75 99 SER A N 1
ATOM 757 C CA . SER A 1 99 ? 13.091 0.746 -5.300 1.00 64.75 99 SER A CA 1
ATOM 758 C C . SER A 1 99 ? 13.029 -0.360 -6.358 1.00 64.75 99 SER A C 1
ATOM 760 O O . SER A 1 99 ? 13.821 -1.302 -6.317 1.00 64.75 99 SER A O 1
ATOM 762 N N . VAL A 1 100 ? 12.057 -0.294 -7.262 1.00 74.19 100 VAL A N 1
ATOM 763 C CA . VAL A 1 100 ? 11.711 -1.399 -8.179 1.00 74.19 100 VAL A CA 1
ATOM 764 C C . VAL A 1 100 ? 11.263 -0.875 -9.545 1.00 74.19 100 VAL A C 1
ATOM 766 O O . VAL A 1 100 ? 11.122 0.339 -9.710 1.00 74.19 100 VAL A O 1
ATOM 769 N N . SER A 1 101 ? 11.076 -1.749 -10.541 1.00 75.12 101 SER A N 1
ATOM 770 C CA . SER A 1 101 ? 10.698 -1.313 -11.893 1.00 75.12 101 SER A CA 1
ATOM 771 C C . SER A 1 101 ? 9.248 -0.853 -11.977 1.00 75.12 101 SER A C 1
ATOM 773 O O . SER A 1 101 ? 8.961 0.052 -12.754 1.00 75.12 101 SER A O 1
ATOM 775 N N . GLU A 1 102 ? 8.364 -1.435 -11.165 1.00 79.88 102 GLU A N 1
ATOM 776 C CA . GLU A 1 102 ? 6.950 -1.072 -11.071 1.00 79.88 102 GLU A CA 1
ATOM 777 C C . GLU A 1 102 ? 6.407 -1.357 -9.664 1.00 79.88 102 GLU A C 1
ATOM 779 O O . GLU A 1 102 ? 6.852 -2.294 -8.994 1.00 79.88 102 GLU A O 1
ATOM 784 N N . ILE A 1 103 ? 5.453 -0.534 -9.213 1.00 85.88 103 ILE A N 1
ATOM 785 C CA . ILE A 1 103 ? 4.711 -0.725 -7.962 1.00 85.88 103 ILE A CA 1
ATOM 786 C C . ILE A 1 103 ? 3.222 -0.670 -8.270 1.00 85.88 103 ILE A C 1
ATOM 788 O O . ILE A 1 103 ? 2.725 0.356 -8.731 1.00 85.88 103 ILE A O 1
ATOM 792 N N . GLU A 1 104 ? 2.508 -1.733 -7.924 1.00 87.69 104 GLU A N 1
ATOM 793 C CA . GLU A 1 104 ? 1.063 -1.833 -8.098 1.00 87.69 104 GLU A CA 1
ATOM 794 C C . GLU A 1 104 ? 0.371 -2.024 -6.747 1.00 87.69 104 GLU A C 1
ATOM 796 O O . GLU A 1 104 ? 0.826 -2.794 -5.894 1.00 87.69 104 GLU A O 1
ATOM 801 N N . LEU A 1 105 ? -0.780 -1.381 -6.556 1.00 89.38 105 LEU A N 1
ATOM 802 C CA . LEU A 1 105 ? -1.660 -1.711 -5.440 1.00 89.38 105 LEU A CA 1
ATOM 803 C C . LEU A 1 105 ? -2.490 -2.939 -5.821 1.00 89.38 105 LEU A C 1
ATOM 805 O O . LEU A 1 105 ? -3.352 -2.866 -6.687 1.00 89.38 105 LEU A O 1
ATOM 809 N N . SER A 1 106 ? -2.235 -4.072 -5.164 1.00 88.31 106 SER A N 1
ATOM 810 C CA . SER A 1 106 ? -2.993 -5.303 -5.418 1.00 88.31 106 SER A CA 1
ATOM 811 C C . SER A 1 106 ? -4.317 -5.329 -4.666 1.00 88.31 106 SER A C 1
ATOM 813 O O . SER A 1 106 ? -5.312 -5.805 -5.203 1.00 88.31 106 SER A O 1
ATOM 815 N N . LYS A 1 107 ? -4.326 -4.875 -3.406 1.00 89.88 107 LYS A N 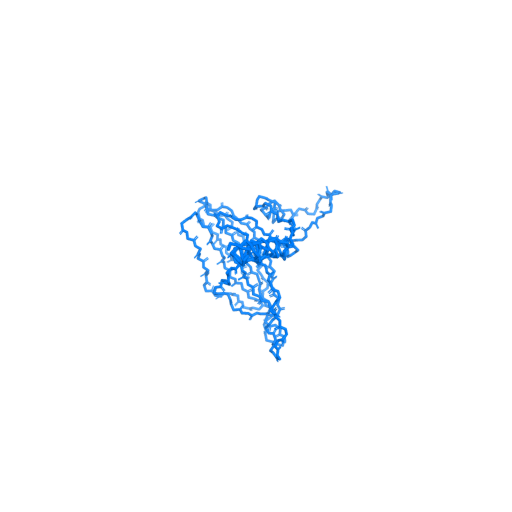1
ATOM 816 C CA . LYS A 1 107 ? -5.532 -4.880 -2.571 1.00 89.88 107 LYS A CA 1
ATOM 817 C C . LYS A 1 107 ? -5.402 -3.946 -1.369 1.00 89.88 107 LYS A C 1
ATOM 819 O O . LYS A 1 107 ? -4.314 -3.818 -0.809 1.00 89.88 107 LYS A O 1
ATOM 824 N N . ALA A 1 108 ? -6.506 -3.346 -0.939 1.00 92.19 108 ALA A N 1
ATOM 825 C CA . ALA A 1 108 ? -6.625 -2.608 0.316 1.00 92.19 108 ALA A CA 1
ATOM 826 C C . ALA A 1 108 ? -7.619 -3.299 1.266 1.00 92.19 108 ALA A C 1
ATOM 828 O O . ALA A 1 108 ? -8.593 -3.897 0.816 1.00 92.19 108 ALA A O 1
ATOM 829 N N . PHE A 1 109 ? -7.361 -3.212 2.571 1.00 92.31 109 PHE A N 1
ATOM 830 C CA . PHE A 1 109 ? -8.165 -3.813 3.639 1.00 92.31 109 PHE A CA 1
ATOM 831 C C . PHE A 1 109 ? -8.275 -2.859 4.828 1.00 92.31 109 PHE A C 1
ATOM 833 O O . PHE A 1 109 ? -7.382 -2.039 5.066 1.00 92.31 109 PHE A O 1
ATOM 840 N N . LEU A 1 110 ? -9.317 -3.029 5.637 1.00 91.81 110 LEU A N 1
ATOM 841 C CA . LEU A 1 110 ? -9.465 -2.328 6.908 1.00 91.81 110 LEU A CA 1
ATOM 842 C C . LEU A 1 110 ? -9.533 -3.343 8.051 1.00 91.81 110 LEU A C 1
ATOM 844 O O . LEU A 1 110 ? -10.578 -3.930 8.296 1.00 91.81 110 LEU A O 1
ATOM 848 N N . VAL A 1 111 ? -8.429 -3.516 8.782 1.00 90.62 111 VAL A N 1
ATOM 849 C CA . VAL A 1 111 ? -8.313 -4.543 9.831 1.00 90.62 111 VAL A CA 1
ATOM 850 C C . VAL A 1 111 ? -8.060 -3.894 11.182 1.00 90.62 111 VAL A C 1
ATOM 852 O O . VAL A 1 111 ? -7.029 -3.251 11.381 1.00 90.62 111 VAL A O 1
ATOM 855 N N . GLU A 1 112 ? -8.990 -4.067 12.125 1.00 88.81 112 GLU A N 1
ATOM 856 C CA . GLU A 1 112 ? -8.916 -3.470 13.473 1.00 88.81 112 GLU A CA 1
ATOM 857 C C . GLU A 1 112 ? -8.627 -1.955 13.434 1.00 88.81 112 GLU A C 1
ATOM 859 O O . GLU A 1 112 ? -7.743 -1.452 14.127 1.00 88.81 112 GLU A O 1
ATOM 864 N N . SER A 1 113 ? -9.333 -1.229 12.561 1.00 89.19 113 SER A N 1
ATOM 865 C CA . SER A 1 113 ? -9.130 0.209 12.300 1.00 89.19 113 SER A CA 1
ATOM 866 C C . SER A 1 113 ? -7.769 0.583 11.695 1.00 89.19 113 SER A C 1
ATOM 868 O O . SER A 1 113 ? -7.483 1.765 11.511 1.00 89.19 113 SER A O 1
ATOM 870 N N . ASN A 1 114 ? -6.933 -0.395 11.344 1.00 93.81 114 ASN A N 1
ATOM 871 C CA . ASN A 1 114 ? -5.708 -0.163 10.593 1.00 93.81 114 ASN A CA 1
ATOM 872 C C . ASN A 1 114 ? -5.992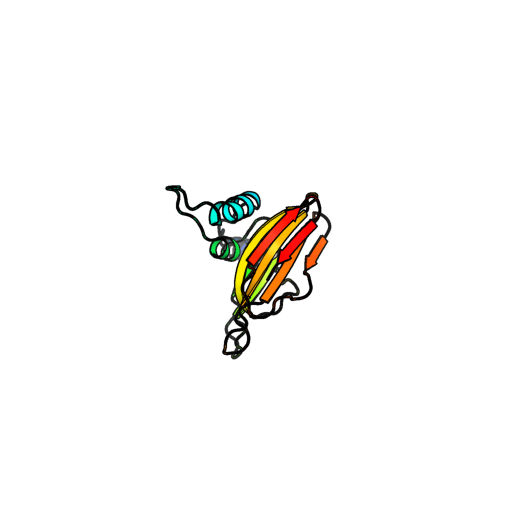 -0.251 9.098 1.00 93.81 114 ASN A C 1
ATOM 874 O O . ASN A 1 114 ? -6.651 -1.173 8.619 1.00 93.81 114 ASN A O 1
ATOM 878 N N . GLN A 1 115 ? -5.417 0.683 8.357 1.00 96.00 115 GLN A N 1
ATOM 879 C CA . GLN A 1 115 ? -5.408 0.666 6.905 1.00 96.00 115 GLN A CA 1
ATOM 880 C C . GLN A 1 115 ? -4.276 -0.248 6.443 1.00 96.00 115 GLN A C 1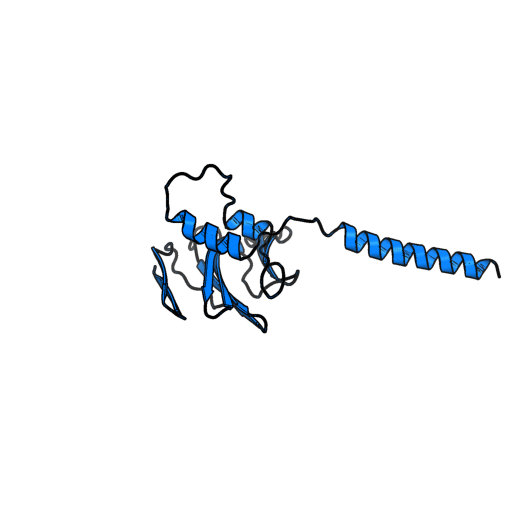
ATOM 882 O O . GLN A 1 115 ? -3.106 -0.001 6.746 1.00 96.00 115 GLN A O 1
ATOM 887 N N . VAL A 1 116 ? -4.609 -1.325 5.739 1.00 95.25 116 VAL A N 1
ATOM 888 C CA . VAL A 1 116 ? -3.641 -2.321 5.282 1.00 95.25 116 VAL A CA 1
ATOM 889 C C . VAL A 1 116 ? -3.645 -2.370 3.761 1.00 95.25 116 VAL A C 1
ATOM 891 O O . VAL A 1 116 ? -4.662 -2.658 3.143 1.00 95.25 116 VAL A O 1
ATOM 894 N N . LEU A 1 117 ? -2.504 -2.087 3.140 1.00 94.00 117 LEU A N 1
ATOM 895 C CA . LEU A 1 117 ? -2.332 -2.147 1.692 1.00 94.00 117 LEU A CA 1
ATOM 896 C C . LEU A 1 117 ? -1.378 -3.280 1.329 1.00 94.00 117 LEU A C 1
ATOM 898 O O . LEU A 1 117 ? -0.260 -3.352 1.840 1.00 94.00 117 LEU A O 1
ATOM 902 N N . LEU A 1 118 ? -1.814 -4.146 0.424 1.00 92.12 118 LEU A N 1
ATOM 903 C CA . LEU A 1 118 ? -0.983 -5.139 -0.233 1.00 92.12 118 LEU A CA 1
ATOM 904 C C . LEU A 1 118 ? -0.463 -4.544 -1.540 1.00 92.12 118 LEU A C 1
ATOM 906 O O . LEU A 1 118 ? -1.229 -4.313 -2.478 1.00 92.12 118 LEU A O 1
ATOM 910 N N . VAL A 1 119 ? 0.844 -4.339 -1.604 1.00 90.25 119 VAL A N 1
ATOM 911 C CA . VAL A 1 119 ? 1.525 -3.798 -2.780 1.00 90.25 119 VAL A CA 1
ATOM 912 C C . VAL A 1 119 ? 2.339 -4.892 -3.454 1.00 90.25 119 VAL A C 1
ATOM 914 O O . VAL A 1 119 ? 3.008 -5.679 -2.780 1.00 90.25 119 VAL A O 1
ATOM 917 N N . ALA A 1 120 ? 2.245 -4.949 -4.777 1.00 87.38 120 ALA A N 1
ATOM 918 C CA . ALA A 1 120 ? 3.052 -5.807 -5.623 1.00 87.38 120 ALA A CA 1
ATOM 919 C C . ALA A 1 120 ? 4.186 -5.002 -6.256 1.00 87.38 120 ALA A C 1
ATOM 921 O O . ALA A 1 120 ? 4.033 -3.820 -6.564 1.00 87.38 120 ALA A O 1
ATOM 922 N N . PHE A 1 121 ? 5.309 -5.673 -6.465 1.00 83.19 121 PHE A N 1
ATOM 923 C CA . PHE A 1 121 ? 6.497 -5.115 -7.082 1.00 83.19 121 PHE A CA 1
ATOM 924 C C . PHE A 1 121 ? 6.981 -6.031 -8.193 1.00 83.19 121 PHE A C 1
ATOM 926 O O . PHE A 1 121 ? 7.132 -7.238 -7.966 1.00 83.19 12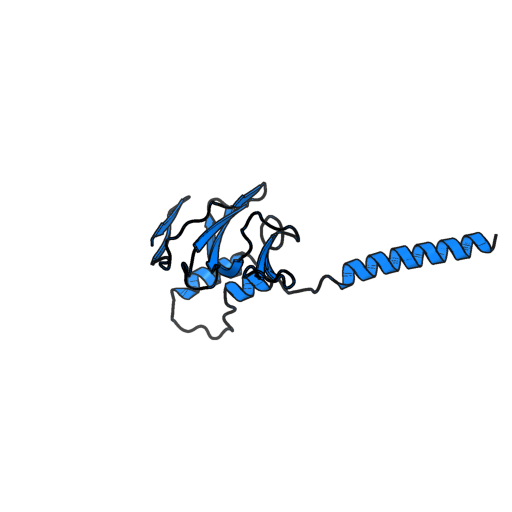1 PHE A O 1
ATOM 933 N N . ASP A 1 122 ? 7.287 -5.443 -9.342 1.00 77.62 122 ASP A N 1
ATOM 934 C CA . ASP A 1 122 ? 8.074 -6.092 -10.387 1.00 77.62 122 ASP A CA 1
ATOM 935 C C . ASP A 1 122 ? 9.533 -5.630 -10.254 1.00 77.62 122 ASP A C 1
ATOM 937 O O . ASP A 1 122 ? 9.802 -4.443 -10.062 1.00 77.62 122 ASP A O 1
ATOM 941 N N . GLN A 1 123 ? 10.483 -6.566 -10.283 1.00 68.44 123 GLN A N 1
ATOM 942 C CA . GLN A 1 123 ? 11.913 -6.244 -10.232 1.00 68.44 123 GLN A CA 1
ATOM 943 C C . GLN A 1 123 ? 12.521 -5.997 -11.619 1.00 68.44 123 GLN A C 1
ATOM 945 O O . GLN A 1 123 ? 13.652 -5.514 -11.690 1.00 68.44 123 GLN A O 1
ATOM 950 N N . GLY A 1 124 ? 11.791 -6.297 -12.696 1.00 63.34 124 GLY A N 1
ATOM 951 C CA . GLY A 1 124 ? 12.253 -6.180 -14.072 1.00 63.34 124 GLY A CA 1
ATOM 952 C C . GLY A 1 124 ? 13.286 -7.248 -14.460 1.00 63.34 124 GLY A C 1
ATOM 953 O O . GLY A 1 124 ? 14.073 -7.744 -13.653 1.00 63.34 124 GLY A O 1
ATOM 954 N N . GLY A 1 125 ? 13.315 -7.602 -15.746 1.00 62.34 125 GLY A N 1
ATOM 955 C CA . GLY A 1 125 ? 14.227 -8.618 -16.286 1.00 62.34 125 GLY A CA 1
ATOM 956 C C . GLY A 1 125 ? 13.736 -10.064 -16.113 1.00 62.34 125 GLY A C 1
ATOM 957 O O . GLY A 1 125 ? 12.579 -10.322 -15.809 1.00 62.34 125 GLY A O 1
ATOM 958 N N . ASN A 1 126 ? 14.620 -11.038 -16.358 1.00 56.06 126 ASN A N 1
ATOM 959 C CA . ASN A 1 126 ? 14.273 -12.468 -16.434 1.00 56.06 126 ASN A CA 1
ATOM 960 C C . ASN A 1 126 ? 14.323 -13.198 -15.070 1.00 56.06 126 ASN A C 1
ATOM 962 O O . ASN A 1 126 ? 14.452 -14.421 -15.021 1.00 56.06 126 ASN A O 1
ATOM 966 N N . GLN A 1 127 ? 14.296 -12.460 -13.955 1.00 55.22 127 GLN A N 1
ATOM 967 C CA . GLN A 1 127 ? 14.312 -13.019 -12.603 1.00 55.22 127 GLN A CA 1
ATOM 968 C C . GLN A 1 127 ? 13.081 -12.538 -11.833 1.00 55.22 127 GLN A C 1
ATOM 970 O O . GLN A 1 127 ? 13.075 -11.450 -11.280 1.00 55.22 127 GLN A O 1
ATOM 975 N N . CYS A 1 128 ? 12.059 -13.395 -11.783 1.00 62.25 128 CYS A N 1
ATOM 976 C CA . CYS A 1 128 ? 10.893 -13.302 -10.901 1.00 62.25 128 CYS A CA 1
ATOM 977 C C . CYS A 1 128 ? 10.035 -12.033 -10.998 1.00 62.25 128 CYS A C 1
ATOM 979 O O . CYS A 1 128 ? 10.287 -11.027 -10.346 1.00 62.25 128 CYS A O 1
ATOM 981 N N . SER A 1 129 ? 8.930 -12.164 -11.733 1.00 65.12 129 SER A N 1
ATOM 982 C CA . SER A 1 129 ? 8.029 -11.084 -12.155 1.00 65.12 129 SER A CA 1
ATOM 983 C C . SER A 1 129 ? 7.207 -10.413 -11.055 1.00 65.12 129 SER A C 1
ATOM 985 O O . SER A 1 129 ? 6.626 -9.362 -11.299 1.00 65.12 129 SER A O 1
ATOM 987 N N . ARG A 1 130 ? 7.072 -11.006 -9.858 1.00 78.88 130 ARG A N 1
ATOM 988 C CA . ARG A 1 130 ? 6.185 -10.426 -8.837 1.00 78.88 130 ARG A CA 1
ATOM 989 C C . ARG A 1 130 ? 6.550 -10.806 -7.410 1.00 78.88 130 ARG A C 1
ATOM 991 O O . ARG A 1 130 ? 6.636 -11.985 -7.057 1.00 78.88 130 ARG A O 1
ATOM 998 N N . GLN A 1 131 ? 6.727 -9.786 -6.583 1.00 84.50 131 GLN A N 1
ATOM 999 C CA . GLN A 1 131 ? 6.895 -9.875 -5.135 1.00 84.50 131 GLN A CA 1
ATOM 1000 C C . GLN A 1 131 ? 5.889 -8.966 -4.436 1.00 84.50 131 GLN A C 1
ATOM 1002 O O . GLN A 1 131 ? 5.322 -8.080 -5.062 1.00 84.50 131 GLN A O 1
ATOM 1007 N N . TYR A 1 132 ? 5.685 -9.166 -3.137 1.00 87.81 132 TYR A N 1
ATOM 1008 C CA . TYR A 1 132 ? 4.676 -8.454 -2.364 1.00 87.81 132 TYR A CA 1
ATOM 1009 C C . TYR A 1 132 ? 5.230 -7.937 -1.038 1.00 87.81 132 TYR A C 1
ATOM 1011 O O . TYR A 1 132 ? 6.107 -8.549 -0.420 1.00 87.81 132 TYR A O 1
ATOM 1019 N N . GLN A 1 133 ? 4.674 -6.822 -0.574 1.00 90.00 133 GLN A N 1
ATOM 1020 C CA . GLN A 1 133 ? 4.792 -6.354 0.805 1.00 90.00 133 GLN A CA 1
ATOM 1021 C C . GLN A 1 133 ? 3.443 -5.846 1.296 1.00 90.00 133 GLN A C 1
ATOM 1023 O O . GLN A 1 133 ? 2.585 -5.420 0.526 1.00 90.00 133 GLN A O 1
ATOM 1028 N N . VAL A 1 134 ? 3.289 -5.862 2.613 1.00 92.69 134 VAL A N 1
ATOM 1029 C CA . VAL A 1 134 ? 2.159 -5.259 3.304 1.00 92.69 134 VAL A CA 1
ATOM 1030 C C . VAL A 1 134 ? 2.606 -3.944 3.927 1.00 92.69 134 VAL A C 1
ATOM 1032 O O . VAL A 1 134 ? 3.584 -3.905 4.678 1.00 92.69 134 VAL A O 1
ATOM 1035 N N . VAL A 1 135 ? 1.867 -2.878 3.635 1.00 94.06 135 VAL A N 1
ATOM 1036 C CA . VAL A 1 135 ? 1.978 -1.575 4.288 1.00 94.06 135 VAL A CA 1
ATOM 1037 C C . VAL A 1 135 ? 0.792 -1.425 5.234 1.00 94.06 135 VAL A C 1
ATOM 1039 O O . VAL A 1 135 ? -0.351 -1.346 4.802 1.00 94.06 135 VAL A O 1
ATOM 1042 N N . THR A 1 136 ? 1.060 -1.388 6.535 1.00 95.25 136 THR A N 1
ATOM 1043 C CA . THR A 1 136 ? 0.050 -1.161 7.575 1.00 95.25 136 THR A CA 1
ATOM 1044 C C . THR A 1 136 ? 0.194 0.251 8.116 1.00 95.25 136 THR A C 1
ATOM 1046 O O . THR A 1 136 ? 1.275 0.637 8.569 1.00 95.25 136 THR A O 1
ATOM 1049 N N . ILE A 1 137 ? -0.895 1.012 8.102 1.00 96.00 137 ILE A N 1
ATOM 1050 C CA . ILE A 1 137 ? -0.970 2.392 8.571 1.00 96.00 137 ILE A CA 1
ATOM 1051 C C . ILE A 1 137 ? -2.044 2.464 9.655 1.00 96.00 137 ILE A C 1
ATOM 1053 O O . ILE A 1 137 ? -3.219 2.200 9.413 1.00 96.00 137 ILE A O 1
ATOM 1057 N N . SER A 1 138 ? -1.618 2.820 10.860 1.00 95.31 138 SER A N 1
ATOM 1058 C CA . SER A 1 138 ? -2.483 3.175 11.982 1.00 95.31 138 SER A CA 1
ATOM 1059 C C . SER A 1 138 ? -2.339 4.666 12.276 1.00 95.31 138 SER A C 1
ATOM 1061 O O . SER A 1 138 ? -1.464 5.324 11.718 1.00 95.31 138 SER A O 1
ATOM 1063 N N . GLU A 1 139 ? -3.128 5.213 13.197 1.00 92.25 139 GLU A N 1
ATOM 1064 C CA . GLU A 1 139 ? -2.939 6.601 13.648 1.00 92.25 139 GLU A CA 1
ATOM 1065 C C . GLU A 1 139 ? -1.536 6.843 14.241 1.00 92.25 139 GLU A C 1
ATOM 1067 O O . GLU A 1 139 ? -0.952 7.916 14.090 1.00 92.25 139 GLU A O 1
ATOM 1072 N N . SER A 1 140 ? -0.963 5.829 14.898 1.00 91.38 140 SER A N 1
ATOM 1073 C CA . SER A 1 140 ? 0.288 5.947 15.654 1.00 91.38 140 SER A CA 1
ATOM 1074 C C . SER A 1 140 ? 1.535 5.514 14.883 1.00 91.38 140 SER A C 1
ATOM 1076 O O . SER A 1 140 ? 2.641 5.947 15.214 1.00 91.38 140 SER A O 1
ATOM 1078 N N . ALA A 1 141 ? 1.403 4.656 13.869 1.00 93.44 141 ALA A N 1
ATOM 1079 C CA . ALA A 1 141 ? 2.553 4.041 13.220 1.00 93.44 141 ALA A CA 1
ATOM 1080 C C . ALA A 1 141 ? 2.298 3.650 11.762 1.00 93.44 141 ALA A C 1
ATOM 1082 O O . ALA A 1 141 ? 1.180 3.413 11.321 1.00 93.44 141 ALA A O 1
ATOM 1083 N N . THR A 1 142 ? 3.399 3.518 11.025 1.00 94.88 142 THR A N 1
ATOM 1084 C CA . THR A 1 142 ? 3.437 2.881 9.709 1.00 94.88 142 THR A CA 1
ATOM 1085 C C . THR A 1 142 ? 4.415 1.727 9.804 1.00 94.88 142 THR A C 1
ATOM 1087 O O . THR A 1 142 ? 5.550 1.914 10.249 1.00 94.88 142 THR A O 1
ATOM 1090 N N . LYS A 1 143 ? 3.980 0.537 9.406 1.00 93.56 143 LYS A N 1
ATOM 1091 C CA . LYS A 1 143 ? 4.795 -0.675 9.374 1.00 93.56 143 LYS A CA 1
ATOM 1092 C C . LYS A 1 143 ? 4.809 -1.211 7.951 1.00 93.56 143 LYS A C 1
ATOM 1094 O O . LYS A 1 143 ? 3.783 -1.215 7.282 1.00 93.56 143 LYS A O 1
ATOM 1099 N N . VAL A 1 144 ? 5.972 -1.666 7.509 1.00 92.12 144 VAL A N 1
ATOM 1100 C CA . VAL A 1 144 ? 6.147 -2.331 6.216 1.00 92.12 144 VAL A CA 1
ATOM 1101 C C . VAL A 1 144 ? 6.667 -3.732 6.501 1.00 92.12 144 VAL A C 1
ATOM 1103 O O . VAL A 1 144 ? 7.612 -3.891 7.281 1.00 92.12 144 VAL A O 1
ATOM 1106 N N . SER A 1 145 ? 6.025 -4.750 5.934 1.00 90.62 145 SER A N 1
ATOM 1107 C CA . SER A 1 145 ? 6.449 -6.137 6.107 1.00 90.62 145 SER A CA 1
ATOM 1108 C C . SER A 1 145 ? 7.772 -6.414 5.390 1.00 90.62 145 SER A C 1
ATOM 1110 O O . SER A 1 145 ? 8.222 -5.666 4.520 1.00 90.62 145 SER A O 1
ATOM 1112 N N . LYS A 1 146 ? 8.384 -7.560 5.701 1.00 87.31 146 LYS A N 1
ATOM 1113 C CA . LYS A 1 146 ? 9.391 -8.132 4.799 1.00 87.31 146 LYS A CA 1
ATOM 1114 C C . LYS A 1 146 ? 8.741 -8.465 3.454 1.00 87.31 146 LYS A C 1
ATOM 1116 O O . LYS A 1 146 ? 7.534 -8.705 3.393 1.00 87.31 146 LYS A O 1
ATOM 1121 N N . VAL A 1 147 ? 9.555 -8.472 2.403 1.00 84.94 147 VAL A N 1
ATOM 1122 C CA . VAL A 1 147 ? 9.139 -8.948 1.080 1.00 84.94 147 VAL A CA 1
ATOM 1123 C C . VAL A 1 147 ? 8.785 -10.435 1.160 1.00 84.94 147 VAL A C 1
ATOM 1125 O O . VAL A 1 147 ? 9.490 -11.196 1.826 1.00 84.94 147 VAL A O 1
ATOM 1128 N N . PHE A 1 148 ? 7.721 -10.839 0.476 1.00 84.81 148 PHE A N 1
ATOM 1129 C CA . PHE A 1 148 ? 7.331 -12.233 0.271 1.00 84.81 148 PHE A CA 1
ATOM 1130 C C . PHE A 1 148 ? 6.843 -12.443 -1.170 1.00 84.81 148 PHE A C 1
ATOM 1132 O O . PHE A 1 148 ? 6.687 -11.486 -1.924 1.00 84.81 148 PHE A O 1
ATOM 1139 N N . GLY A 1 149 ? 6.629 -13.696 -1.568 1.00 77.31 149 GLY A N 1
ATOM 1140 C CA . GLY A 1 149 ? 6.307 -14.055 -2.952 1.00 77.31 149 GLY A CA 1
ATOM 1141 C C . GLY A 1 149 ? 7.369 -14.960 -3.574 1.00 77.31 149 GLY A C 1
ATOM 1142 O O . GLY A 1 149 ? 8.519 -14.970 -3.139 1.00 77.31 149 GLY A O 1
ATOM 1143 N N . SER A 1 150 ? 6.974 -15.741 -4.578 1.00 65.75 150 SER A N 1
ATOM 1144 C CA . SER A 1 150 ? 7.852 -16.707 -5.255 1.00 65.75 150 SER A CA 1
ATOM 1145 C C . SER A 1 150 ? 7.614 -16.757 -6.766 1.00 65.75 150 SER A C 1
ATOM 1147 O O . SER A 1 150 ? 7.629 -17.820 -7.376 1.00 65.75 150 SER A O 1
ATOM 1149 N N . CYS A 1 151 ? 7.434 -15.584 -7.391 1.00 69.25 151 CYS A N 1
ATOM 1150 C CA . CYS A 1 151 ? 7.304 -15.446 -8.853 1.00 69.25 151 CYS A CA 1
ATOM 1151 C C . CYS A 1 151 ? 5.974 -16.000 -9.409 1.00 69.25 151 CYS A C 1
ATOM 1153 O O . CYS A 1 151 ? 5.739 -15.962 -10.614 1.00 69.25 151 CYS A O 1
ATOM 1155 N N . LEU A 1 152 ? 5.092 -16.464 -8.521 1.00 68.12 152 LEU A N 1
ATOM 1156 C CA . LEU A 1 152 ? 3.703 -16.802 -8.796 1.00 68.12 152 LEU A CA 1
ATOM 1157 C C . LEU A 1 152 ? 2.791 -15.640 -8.365 1.00 68.12 152 LEU A C 1
ATOM 1159 O O . LEU A 1 152 ? 3.064 -14.992 -7.343 1.00 68.12 152 LEU A O 1
ATOM 1163 N N . PRO A 1 153 ? 1.719 -15.353 -9.124 1.00 69.81 153 PRO A N 1
ATOM 1164 C CA . PRO A 1 153 ? 0.696 -14.419 -8.678 1.00 69.81 153 PRO A CA 1
ATOM 1165 C C . PRO A 1 153 ? 0.041 -14.942 -7.393 1.00 69.81 153 PRO A C 1
ATOM 1167 O O . PRO A 1 153 ? -0.025 -16.149 -7.172 1.00 69.81 153 PRO A O 1
ATOM 1170 N N . LEU A 1 154 ? -0.448 -14.038 -6.543 1.00 76.69 154 LEU A N 1
ATOM 1171 C CA . LEU A 1 154 ? -1.282 -14.449 -5.415 1.00 76.69 154 LEU A CA 1
ATOM 1172 C C . LEU A 1 154 ? -2.567 -15.079 -5.951 1.00 76.69 154 LEU A C 1
ATOM 1174 O O . LEU A 1 154 ? -3.282 -14.454 -6.733 1.00 76.69 154 LEU A O 1
ATOM 1178 N N . SER A 1 155 ? -2.868 -16.295 -5.505 1.00 72.88 155 SER A N 1
ATOM 1179 C CA . SER A 1 155 ? -4.125 -16.975 -5.816 1.00 72.88 155 SER A CA 1
ATOM 1180 C C . SER A 1 155 ? -5.272 -16.476 -4.945 1.00 72.88 155 SER A C 1
ATOM 1182 O O . SER A 1 155 ? -6.419 -16.470 -5.386 1.00 72.88 155 SER A O 1
ATOM 1184 N N . SER A 1 156 ? -4.989 -16.028 -3.716 1.00 77.19 156 SER A N 1
ATOM 1185 C CA . SER A 1 156 ? -6.004 -15.400 -2.871 1.00 77.19 156 SER A CA 1
ATOM 1186 C C . SER A 1 156 ? -5.425 -14.483 -1.792 1.00 77.19 156 SER A C 1
ATOM 1188 O O . SER A 1 156 ? -4.280 -14.623 -1.354 1.00 77.19 156 SER A O 1
ATOM 1190 N N . ALA A 1 157 ? -6.260 -13.541 -1.351 1.00 81.12 157 ALA A N 1
ATOM 1191 C CA . ALA A 1 157 ? -6.029 -12.714 -0.176 1.00 81.12 157 ALA A CA 1
ATOM 1192 C C . ALA A 1 157 ? -7.352 -12.568 0.592 1.00 81.12 157 ALA A C 1
ATOM 1194 O O . ALA A 1 157 ? -8.253 -11.831 0.164 1.00 81.12 157 ALA A O 1
ATOM 1195 N N . ILE A 1 158 ? -7.473 -13.327 1.684 1.00 79.75 158 ILE A N 1
ATOM 1196 C CA . ILE A 1 158 ? -8.707 -13.512 2.457 1.00 79.75 158 ILE A CA 1
ATOM 1197 C C . ILE A 1 158 ? -8.562 -12.818 3.807 1.00 79.75 158 ILE A C 1
ATOM 1199 O O . ILE A 1 158 ? -7.612 -13.076 4.547 1.00 79.75 158 ILE A O 1
ATOM 1203 N N . GLU A 1 159 ? -9.524 -11.964 4.131 1.00 82.69 159 GLU A N 1
ATOM 1204 C CA . GLU A 1 159 ? -9.665 -11.356 5.450 1.00 82.69 159 GLU A CA 1
ATOM 1205 C C . GLU A 1 159 ? -10.553 -12.240 6.336 1.00 82.69 159 GLU A C 1
ATOM 1207 O O . GLU A 1 159 ? -11.611 -12.703 5.910 1.00 82.69 159 GLU A O 1
ATOM 1212 N N . SER A 1 160 ? -10.113 -12.501 7.566 1.00 81.69 160 SER A N 1
ATOM 1213 C CA . SER A 1 160 ? -10.850 -13.278 8.561 1.00 81.69 160 SER A CA 1
ATOM 1214 C C . SER A 1 160 ? -10.633 -12.677 9.947 1.00 81.69 160 SER A C 1
ATOM 1216 O O . SER A 1 160 ? -9.648 -12.976 10.630 1.00 81.69 160 SER A O 1
ATOM 1218 N N . GLY A 1 161 ? -11.571 -11.833 10.378 1.00 83.31 161 GLY A N 1
ATOM 1219 C CA . GLY A 1 161 ? -11.469 -11.110 11.644 1.00 83.31 161 GLY A CA 1
ATOM 1220 C C . GLY A 1 161 ? -10.281 -10.149 11.627 1.00 83.31 161 GLY A C 1
ATOM 1221 O O . GLY A 1 161 ? -10.234 -9.238 10.813 1.00 83.31 161 GLY A O 1
ATOM 1222 N N . SER A 1 162 ? -9.308 -10.362 12.512 1.00 83.38 162 SER A N 1
ATOM 1223 C CA . SER A 1 162 ? -8.101 -9.530 12.609 1.00 83.38 162 SER A CA 1
ATOM 1224 C C . SER A 1 162 ? -6.918 -10.018 11.768 1.00 83.38 162 SER A C 1
ATOM 1226 O O . SER A 1 162 ? -5.800 -9.519 11.902 1.00 83.38 162 SER A O 1
ATOM 1228 N N . GLN A 1 163 ? -7.132 -11.022 10.917 1.00 84.81 163 GLN A N 1
ATOM 1229 C CA . GLN A 1 163 ? -6.070 -11.660 10.145 1.00 84.81 163 GLN A CA 1
ATOM 1230 C C . GLN A 1 163 ? -6.336 -11.548 8.649 1.00 84.81 163 GLN A C 1
ATOM 1232 O O . GLN A 1 163 ? -7.460 -11.735 8.189 1.00 84.81 163 GLN A O 1
ATOM 1237 N N . ILE A 1 164 ? -5.269 -11.312 7.886 1.00 86.19 164 ILE A N 1
ATOM 1238 C CA . ILE A 1 164 ? -5.274 -11.443 6.430 1.00 86.19 164 ILE A CA 1
ATOM 1239 C C . ILE A 1 164 ? -4.382 -12.627 6.078 1.00 86.19 164 ILE A C 1
ATOM 1241 O O . ILE A 1 164 ? -3.210 -12.666 6.459 1.00 86.19 164 ILE A O 1
ATOM 1245 N N . THR A 1 165 ? -4.940 -13.586 5.348 1.00 86.50 165 THR A N 1
ATOM 1246 C CA . THR A 1 165 ? -4.212 -14.746 4.834 1.00 86.50 165 THR A CA 1
ATOM 1247 C C . THR A 1 165 ? -3.957 -14.561 3.347 1.00 86.50 165 THR A C 1
ATOM 1249 O O . THR A 1 165 ? -4.887 -14.336 2.575 1.00 86.50 165 THR A O 1
ATOM 1252 N N . PHE A 1 166 ? -2.692 -14.680 2.952 1.00 85.62 166 PHE A N 1
ATOM 1253 C CA . PHE A 1 166 ? -2.261 -14.651 1.558 1.00 85.62 166 PHE A CA 1
ATOM 1254 C C . PHE A 1 166 ? -1.918 -16.069 1.108 1.00 85.62 166 PHE A C 1
ATOM 1256 O O . PHE A 1 166 ? -1.215 -16.790 1.819 1.00 85.62 166 PHE A O 1
ATOM 1263 N N . SER A 1 167 ? -2.393 -16.468 -0.067 1.00 81.50 167 SER A N 1
ATOM 1264 C CA . SER A 1 167 ? -2.048 -17.751 -0.686 1.00 81.50 167 SER A CA 1
ATOM 1265 C C . SER A 1 167 ? -1.434 -17.524 -2.061 1.00 81.50 167 SER A C 1
ATOM 1267 O O . SER A 1 167 ? -1.849 -16.621 -2.790 1.00 81.50 167 SER A O 1
ATOM 1269 N N . MET A 1 168 ? -0.426 -18.336 -2.378 1.00 75.12 168 MET A N 1
ATOM 1270 C CA . MET A 1 168 ? 0.238 -18.404 -3.680 1.00 75.12 168 MET A CA 1
ATOM 1271 C C . MET A 1 168 ? -0.238 -19.662 -4.383 1.00 75.12 168 MET A C 1
ATOM 1273 O O . MET A 1 168 ? -0.064 -20.747 -3.792 1.00 75.12 168 MET A O 1
#